Protein AF-A0A3R7A561-F1 (afdb_monomer_lite)

pLDDT: mean 72.87, std 15.2, range [30.97, 90.75]

Structure (mmCIF, N/CA/C/O backbone):
data_AF-A0A3R7A561-F1
#
_entry.id   AF-A0A3R7A561-F1
#
loop_
_atom_site.group_PDB
_atom_site.id
_atom_site.type_symbol
_atom_site.label_atom_id
_atom_site.label_alt_id
_atom_site.label_comp_id
_atom_site.label_asym_id
_atom_site.label_entity_id
_atom_site.label_seq_id
_atom_site.pdbx_PDB_ins_code
_atom_site.Cartn_x
_atom_site.Cartn_y
_atom_site.Cartn_z
_atom_site.occupancy
_atom_site.B_iso_or_equiv
_atom_site.auth_seq_id
_atom_site.auth_comp_id
_atom_site.auth_asym_id
_atom_site.auth_atom_id
_atom_site.pdbx_PDB_model_num
ATOM 1 N N . MET A 1 1 ? 3.488 -6.288 -30.605 1.00 30.97 1 MET A N 1
ATOM 2 C CA . MET A 1 1 ? 4.942 -6.077 -30.771 1.00 30.97 1 MET A CA 1
ATOM 3 C C . MET A 1 1 ? 5.416 -5.219 -29.603 1.00 30.97 1 MET A C 1
ATOM 5 O O . MET A 1 1 ? 5.429 -4.002 -29.708 1.00 30.97 1 MET A O 1
ATOM 9 N N . GLN A 1 2 ? 5.666 -5.835 -28.443 1.00 31.70 2 GLN A N 1
ATOM 10 C CA . GLN A 1 2 ? 6.214 -5.121 -27.287 1.00 31.70 2 GLN A CA 1
ATOM 11 C C . GLN A 1 2 ? 7.720 -4.986 -27.497 1.00 31.70 2 GLN A C 1
ATOM 13 O O . GLN A 1 2 ? 8.437 -5.981 -27.578 1.00 31.70 2 GLN A O 1
ATOM 18 N N . VAL A 1 3 ? 8.182 -3.747 -27.650 1.00 36.03 3 VAL A N 1
ATOM 19 C CA . VAL A 1 3 ? 9.604 -3.413 -27.688 1.00 36.03 3 VAL A CA 1
ATOM 20 C C . VAL A 1 3 ? 10.140 -3.641 -26.280 1.00 36.03 3 VAL A C 1
ATOM 22 O O . VAL A 1 3 ? 9.990 -2.796 -25.401 1.00 36.03 3 VAL A O 1
ATOM 25 N N . GLY A 1 4 ? 10.714 -4.822 -26.053 1.00 39.12 4 GLY A N 1
ATOM 26 C CA . GLY A 1 4 ? 11.523 -5.100 -24.878 1.00 39.12 4 GLY A CA 1
ATOM 27 C C . GLY A 1 4 ? 12.720 -4.163 -24.900 1.00 39.12 4 GLY A C 1
ATOM 28 O O . GLY A 1 4 ? 13.709 -4.424 -25.581 1.00 39.12 4 GLY A O 1
ATOM 29 N N . VAL A 1 5 ? 12.605 -3.037 -24.197 1.00 46.12 5 VAL A N 1
ATOM 30 C CA . VAL A 1 5 ? 13.733 -2.156 -23.913 1.00 46.12 5 VAL A CA 1
ATOM 31 C C . VAL A 1 5 ? 14.696 -2.977 -23.066 1.00 46.12 5 VAL A C 1
ATOM 33 O O . VAL A 1 5 ? 14.513 -3.112 -21.856 1.00 46.12 5 VAL A O 1
ATOM 36 N N . VAL A 1 6 ? 15.699 -3.569 -23.716 1.00 44.78 6 VAL A N 1
ATOM 37 C CA . VAL A 1 6 ? 16.870 -4.132 -23.048 1.00 44.78 6 VAL A CA 1
ATOM 38 C C . VAL A 1 6 ? 17.525 -2.958 -22.339 1.00 44.78 6 VAL A C 1
ATOM 40 O O . VAL A 1 6 ? 18.248 -2.168 -22.947 1.00 44.78 6 VAL A O 1
ATOM 43 N N . ARG A 1 7 ? 17.192 -2.775 -21.057 1.00 53.56 7 ARG A N 1
ATOM 44 C CA . ARG A 1 7 ? 17.894 -1.800 -20.233 1.00 53.56 7 ARG A CA 1
ATOM 45 C C . ARG A 1 7 ? 19.361 -2.245 -20.221 1.00 53.56 7 ARG A C 1
ATOM 47 O O . ARG A 1 7 ? 19.610 -3.440 -20.034 1.00 53.56 7 ARG A O 1
ATOM 54 N N . PRO A 1 8 ? 20.325 -1.336 -20.466 1.00 55.19 8 PRO A N 1
ATOM 55 C CA . PRO A 1 8 ? 21.742 -1.661 -20.326 1.00 55.19 8 PRO A CA 1
ATOM 56 C C . PRO A 1 8 ? 21.974 -2.301 -18.953 1.00 55.19 8 PRO A C 1
ATOM 58 O O . PRO A 1 8 ? 21.159 -2.105 -18.055 1.00 55.19 8 PRO A O 1
ATOM 61 N N . ASN A 1 9 ? 23.042 -3.088 -18.796 1.00 57.56 9 ASN A N 1
ATOM 62 C CA . ASN A 1 9 ? 23.362 -3.815 -17.563 1.00 57.56 9 ASN A CA 1
ATOM 63 C C . ASN A 1 9 ? 23.633 -2.829 -16.405 1.00 57.56 9 ASN A C 1
ATOM 65 O O . ASN A 1 9 ? 24.774 -2.509 -16.078 1.00 57.56 9 ASN A O 1
ATOM 69 N N . VAL A 1 10 ? 22.559 -2.257 -15.863 1.00 67.44 10 VAL A N 1
ATOM 70 C CA . VAL A 1 10 ? 22.558 -1.292 -14.778 1.00 67.44 10 VAL A CA 1
ATOM 71 C C . VAL A 1 10 ? 22.772 -2.104 -13.506 1.00 67.44 10 VAL A C 1
ATOM 73 O O . VAL A 1 10 ? 22.000 -3.031 -13.246 1.00 67.44 10 VAL A O 1
ATOM 76 N N . PRO A 1 11 ? 23.806 -1.789 -12.707 1.00 73.12 11 PRO A N 1
ATOM 77 C CA . PRO A 1 11 ? 24.033 -2.485 -11.449 1.00 73.12 11 PRO A CA 1
ATOM 78 C C . PRO A 1 11 ? 22.763 -2.467 -10.593 1.00 73.12 11 PRO A C 1
ATOM 80 O O . PRO A 1 11 ? 22.135 -1.415 -10.474 1.00 73.12 11 PRO A O 1
ATOM 83 N N . ALA A 1 12 ? 22.411 -3.601 -9.977 1.00 70.25 12 ALA A N 1
ATOM 84 C CA . ALA A 1 12 ? 21.146 -3.785 -9.253 1.00 70.25 12 ALA A CA 1
ATOM 85 C C . ALA A 1 12 ? 20.820 -2.629 -8.285 1.00 70.25 12 ALA A C 1
ATOM 87 O O . ALA A 1 12 ? 19.694 -2.140 -8.275 1.00 70.25 12 ALA A O 1
ATOM 88 N N . LYS A 1 13 ? 21.834 -2.104 -7.581 1.00 74.31 13 LYS A N 1
ATOM 89 C CA . LYS A 1 13 ? 21.721 -0.932 -6.693 1.00 74.31 13 LYS A CA 1
ATOM 90 C C . LYS A 1 13 ? 21.086 0.303 -7.346 1.00 74.31 13 LYS A C 1
ATOM 92 O O . LYS A 1 13 ? 20.278 0.994 -6.734 1.00 74.31 13 LYS A O 1
ATOM 97 N N . TRP A 1 14 ? 21.422 0.586 -8.604 1.00 77.06 14 TRP A N 1
ATOM 98 C CA . TRP A 1 14 ? 20.897 1.742 -9.333 1.00 77.06 14 TRP A CA 1
ATOM 99 C C . TRP A 1 14 ? 19.487 1.483 -9.854 1.00 77.06 14 TRP A C 1
ATOM 101 O O . TRP A 1 14 ? 18.689 2.412 -9.933 1.00 77.06 14 TRP A O 1
ATOM 111 N N . THR A 1 15 ? 19.165 0.227 -10.164 1.00 80.38 15 THR A N 1
ATOM 112 C CA . THR A 1 15 ? 17.804 -0.184 -10.514 1.00 80.38 15 THR A CA 1
ATOM 113 C C . THR A 1 15 ? 16.867 0.014 -9.326 1.00 80.38 15 THR A C 1
ATOM 115 O O . THR A 1 15 ? 15.819 0.634 -9.489 1.00 80.38 15 THR A O 1
ATOM 118 N N . TRP A 1 16 ? 17.265 -0.417 -8.124 1.00 80.44 16 TRP A N 1
ATOM 119 C CA . TRP A 1 16 ? 16.483 -0.201 -6.903 1.00 80.44 16 TRP A CA 1
ATOM 120 C C . TRP A 1 16 ? 16.323 1.278 -6.568 1.00 80.44 16 TRP A C 1
ATOM 122 O O . TRP A 1 16 ? 15.214 1.737 -6.308 1.00 80.44 16 TRP A O 1
ATOM 132 N N . HIS A 1 17 ? 17.408 2.047 -6.660 1.00 81.56 17 HIS A N 1
ATOM 133 C CA . HIS A 1 17 ? 17.365 3.488 -6.440 1.00 81.56 17 HIS A CA 1
ATOM 134 C C . HIS A 1 17 ? 16.414 4.194 -7.421 1.00 81.56 17 HIS A C 1
ATOM 136 O O . HIS A 1 17 ? 15.569 4.989 -7.012 1.00 81.56 17 HIS A O 1
ATOM 142 N N . PHE A 1 18 ? 16.495 3.857 -8.711 1.00 85.81 18 PHE A N 1
ATOM 143 C CA . PHE A 1 18 ? 15.580 4.378 -9.724 1.00 85.81 18 PHE A CA 1
ATOM 144 C C . PHE A 1 18 ? 14.120 4.010 -9.426 1.00 85.81 18 PHE A C 1
ATOM 146 O O . PHE A 1 18 ? 13.251 4.873 -9.526 1.00 85.81 18 PHE A O 1
ATOM 153 N N . LEU A 1 19 ? 13.846 2.757 -9.042 1.00 83.81 19 LEU A N 1
ATOM 154 C CA . LEU A 1 19 ? 12.496 2.295 -8.706 1.00 83.81 19 LEU A CA 1
ATOM 155 C C . LEU A 1 19 ? 11.915 3.072 -7.522 1.00 83.81 19 LEU A C 1
ATOM 157 O O . LEU A 1 19 ? 10.799 3.570 -7.624 1.00 83.81 19 LEU A O 1
ATOM 161 N N . THR A 1 20 ? 12.682 3.260 -6.449 1.00 84.56 20 THR A N 1
ATOM 162 C CA . THR A 1 20 ? 12.275 4.079 -5.297 1.00 84.56 20 THR A CA 1
ATOM 163 C C . THR A 1 20 ? 11.899 5.508 -5.703 1.00 84.56 20 THR A C 1
ATOM 165 O O . THR A 1 20 ? 10.848 6.020 -5.303 1.00 84.56 20 THR A O 1
ATOM 168 N N . HIS A 1 21 ? 12.719 6.155 -6.537 1.00 85.69 21 HIS A N 1
ATOM 169 C CA . HIS A 1 21 ? 12.423 7.501 -7.031 1.00 85.69 21 HIS A CA 1
ATOM 170 C C . HIS A 1 21 ? 11.183 7.528 -7.933 1.00 85.69 21 HIS A C 1
ATOM 172 O O . HIS A 1 21 ? 10.331 8.398 -7.765 1.00 85.69 21 HIS A O 1
ATOM 178 N N . ALA A 1 22 ? 11.036 6.555 -8.834 1.00 89.06 22 ALA A N 1
ATOM 179 C CA . ALA A 1 22 ? 9.870 6.442 -9.704 1.00 89.06 22 ALA A CA 1
ATOM 180 C C . ALA A 1 22 ? 8.573 6.232 -8.903 1.00 89.06 22 ALA A C 1
ATOM 182 O O . ALA A 1 22 ? 7.575 6.893 -9.183 1.00 89.06 22 ALA A O 1
ATOM 183 N N . LEU A 1 23 ? 8.595 5.377 -7.875 1.00 87.38 23 LEU A N 1
ATOM 184 C CA . LEU A 1 23 ? 7.463 5.148 -6.970 1.00 87.38 23 LEU A CA 1
ATOM 185 C C . LEU A 1 23 ? 7.094 6.407 -6.184 1.00 87.38 23 LEU A C 1
ATOM 187 O O . LEU A 1 23 ? 5.916 6.720 -6.031 1.00 87.38 23 LEU A O 1
ATOM 191 N N . THR A 1 24 ? 8.092 7.166 -5.732 1.00 87.38 24 THR A N 1
ATOM 192 C CA . THR A 1 24 ? 7.867 8.443 -5.043 1.00 87.38 24 THR A CA 1
ATOM 193 C C . THR A 1 24 ? 7.227 9.475 -5.973 1.00 87.38 24 THR A C 1
ATOM 195 O O . THR A 1 24 ? 6.268 10.143 -5.588 1.00 87.38 24 THR A O 1
ATOM 198 N N . SER A 1 25 ? 7.707 9.589 -7.214 1.00 90.75 25 SER A N 1
ATOM 199 C CA . SER A 1 25 ? 7.104 10.472 -8.218 1.00 90.75 25 SER A CA 1
ATOM 200 C C . SER A 1 25 ? 5.684 10.042 -8.584 1.00 90.75 25 SER A C 1
ATOM 202 O O . SER A 1 25 ? 4.803 10.893 -8.679 1.00 90.75 25 SER A O 1
ATOM 204 N N . LEU A 1 26 ? 5.444 8.735 -8.736 1.00 89.94 26 LEU A N 1
ATOM 205 C CA . LEU A 1 26 ? 4.114 8.174 -8.972 1.00 89.94 26 LEU A CA 1
ATOM 206 C C . LEU A 1 26 ? 3.162 8.540 -7.830 1.00 89.94 26 LEU A C 1
ATOM 208 O O . LEU A 1 26 ? 2.078 9.057 -8.075 1.00 89.94 26 LEU A O 1
ATOM 212 N N . ARG A 1 27 ? 3.595 8.332 -6.583 1.00 88.25 27 ARG A N 1
ATOM 213 C CA . ARG A 1 27 ? 2.839 8.694 -5.384 1.00 88.25 27 ARG A CA 1
ATOM 214 C C . ARG A 1 27 ? 2.446 10.172 -5.396 1.00 88.25 27 ARG A C 1
ATOM 216 O O . ARG A 1 27 ? 1.274 10.489 -5.227 1.00 88.25 27 ARG A O 1
ATOM 223 N N . GLN A 1 28 ? 3.412 11.061 -5.636 1.00 89.94 28 GLN A N 1
ATOM 224 C CA . GLN A 1 28 ? 3.174 12.505 -5.671 1.00 89.94 28 GLN A CA 1
ATOM 225 C C . GLN A 1 28 ? 2.206 12.902 -6.788 1.00 89.94 28 GLN A C 1
ATOM 227 O O . GLN A 1 28 ? 1.342 13.750 -6.576 1.00 89.94 28 GLN A O 1
ATOM 232 N N . PHE A 1 29 ? 2.341 12.292 -7.967 1.00 90.62 29 PHE A N 1
ATOM 233 C CA . PHE A 1 29 ? 1.432 12.524 -9.082 1.00 90.62 29 PHE A CA 1
ATOM 234 C C . PHE A 1 29 ? 0.002 12.137 -8.696 1.00 90.62 29 PHE A C 1
ATOM 236 O O . PHE A 1 29 ? -0.903 12.960 -8.807 1.00 90.62 29 PHE A O 1
ATOM 243 N N . ILE A 1 30 ? -0.180 10.928 -8.160 1.00 89.62 30 ILE A N 1
ATOM 244 C CA . ILE A 1 30 ? -1.484 10.383 -7.768 1.00 89.62 30 ILE A CA 1
ATOM 245 C C . ILE A 1 30 ? -2.130 11.203 -6.649 1.00 89.62 30 ILE A C 1
ATOM 247 O O . ILE A 1 30 ? -3.313 11.511 -6.745 1.00 89.62 30 ILE A O 1
ATOM 251 N N . ASP A 1 31 ? -1.361 11.639 -5.647 1.00 85.06 31 ASP A N 1
ATOM 252 C CA . ASP A 1 31 ? -1.864 12.492 -4.557 1.00 85.06 31 ASP A CA 1
ATOM 253 C C . ASP A 1 31 ? -2.413 13.846 -5.063 1.00 85.06 31 ASP A C 1
ATOM 255 O O . ASP A 1 31 ? -3.208 14.484 -4.374 1.00 85.06 31 ASP A O 1
ATOM 259 N N . THR A 1 32 ? -2.016 14.287 -6.263 1.00 86.25 32 THR A N 1
ATOM 260 C CA . THR A 1 32 ? -2.474 15.544 -6.891 1.00 86.25 32 THR A CA 1
ATOM 261 C C . THR A 1 32 ? -3.436 15.345 -8.064 1.00 86.25 32 THR A C 1
ATOM 263 O O . THR A 1 32 ? -3.917 16.320 -8.641 1.00 86.25 32 THR A O 1
ATOM 266 N N . CYS A 1 33 ? -3.704 14.097 -8.443 1.00 85.38 33 CYS A N 1
ATOM 267 C CA . CYS A 1 33 ? -4.464 13.758 -9.637 1.00 85.38 33 CYS A CA 1
ATOM 268 C C . CYS A 1 33 ? -5.967 13.674 -9.336 1.00 85.38 33 CYS A C 1
ATOM 270 O O . CYS A 1 33 ? -6.367 13.260 -8.247 1.00 85.38 33 CYS A O 1
ATOM 272 N N . HIS A 1 34 ? -6.811 14.023 -10.311 1.00 84.62 34 HIS A N 1
ATOM 273 C CA . HIS A 1 34 ? -8.244 13.749 -10.207 1.00 84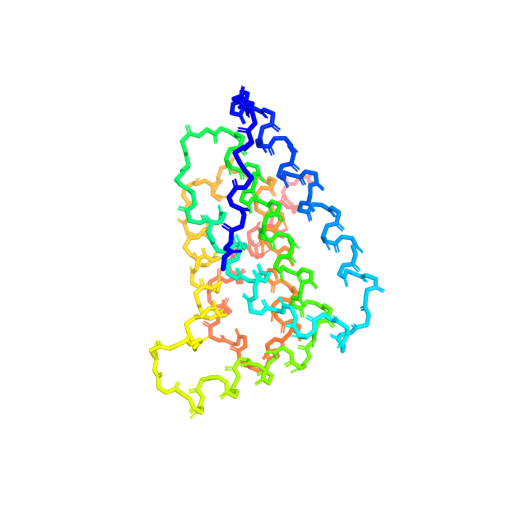.62 34 HIS A CA 1
ATOM 274 C C . HIS A 1 34 ? -8.496 12.244 -10.435 1.00 84.62 34 HIS A C 1
ATOM 276 O O . HIS A 1 34 ? -7.914 11.692 -11.375 1.00 84.62 34 HIS A O 1
ATOM 282 N N . PRO A 1 35 ? -9.364 11.583 -9.640 1.00 80.25 35 PRO A N 1
ATOM 283 C CA . PRO A 1 35 ? -9.595 10.136 -9.709 1.00 80.25 35 PRO A CA 1
ATOM 284 C C . PRO A 1 35 ? -9.846 9.618 -11.130 1.00 80.25 35 PRO A C 1
ATOM 286 O O . PRO A 1 35 ? -9.224 8.649 -11.559 1.00 80.25 35 PRO A O 1
ATOM 289 N N . GLU A 1 36 ? -10.681 10.331 -11.890 1.00 82.00 36 GLU A N 1
ATOM 290 C CA . GLU A 1 36 ? -11.078 9.998 -13.267 1.00 82.00 36 GLU A CA 1
ATOM 291 C C . GLU A 1 36 ? -9.894 9.884 -14.241 1.00 82.00 36 GLU A C 1
ATOM 293 O O . GLU A 1 36 ? -9.973 9.176 -15.241 1.00 82.00 36 GLU A O 1
ATOM 298 N N . MET A 1 37 ? -8.779 10.568 -13.961 1.00 83.81 37 MET A N 1
ATOM 299 C CA . MET A 1 37 ? -7.578 10.486 -14.796 1.00 83.81 37 MET A CA 1
ATOM 300 C C . MET A 1 37 ? -6.708 9.270 -14.459 1.00 83.81 37 MET A C 1
ATOM 302 O O . MET A 1 37 ? -5.924 8.832 -15.299 1.00 83.81 37 MET A O 1
ATOM 306 N N . VAL A 1 38 ? -6.819 8.738 -13.237 1.00 82.69 38 VAL A N 1
ATOM 307 C CA . VAL A 1 38 ? -6.053 7.572 -12.767 1.00 82.69 38 VAL A CA 1
ATOM 308 C C . VAL A 1 38 ? -6.799 6.273 -13.065 1.00 82.69 38 VAL A C 1
ATOM 310 O O . VAL A 1 38 ? -6.153 5.279 -13.391 1.00 82.69 38 VAL A O 1
ATOM 313 N N . GLU A 1 39 ? -8.136 6.289 -13.016 1.00 80.06 39 GLU A N 1
ATOM 314 C CA . GLU A 1 39 ? -9.006 5.119 -13.218 1.00 80.06 39 GLU A CA 1
ATOM 315 C C . GLU A 1 39 ? -8.623 4.227 -14.418 1.00 80.06 39 GLU A C 1
ATOM 317 O O . GLU A 1 39 ? -8.485 3.019 -14.216 1.00 80.06 39 GLU A O 1
ATOM 322 N N . PRO A 1 40 ? -8.342 4.760 -15.628 1.00 84.12 40 PRO A N 1
ATOM 323 C CA . PRO A 1 40 ? -7.979 3.937 -16.788 1.00 84.12 40 PRO A CA 1
ATOM 324 C C . PRO A 1 40 ? -6.650 3.180 -16.645 1.00 84.12 40 PRO A C 1
ATOM 326 O O . PRO A 1 40 ? -6.391 2.243 -17.395 1.00 84.12 40 PRO A O 1
ATOM 329 N N . TYR A 1 41 ? -5.787 3.602 -15.719 1.00 84.81 41 TYR A N 1
ATOM 330 C CA . TYR A 1 41 ? -4.448 3.047 -15.516 1.00 84.81 41 TYR A CA 1
ATOM 331 C C . TYR A 1 41 ? -4.346 2.177 -14.260 1.00 84.81 41 TYR A C 1
ATOM 333 O O . TYR A 1 41 ? -3.294 1.578 -14.033 1.00 84.81 41 TYR A O 1
ATOM 341 N N . LEU A 1 42 ? -5.407 2.095 -13.446 1.00 78.25 42 LEU A N 1
ATOM 342 C CA . LEU A 1 42 ? -5.384 1.415 -12.149 1.00 78.25 42 LEU A CA 1
ATOM 343 C C . LEU A 1 42 ? -4.923 -0.036 -12.255 1.00 78.25 42 LEU A C 1
ATOM 345 O O . LEU A 1 42 ? -4.017 -0.426 -11.530 1.00 78.25 42 LEU A O 1
ATOM 349 N N . GLU A 1 43 ? -5.475 -0.805 -13.191 1.00 72.38 43 GLU A N 1
ATOM 350 C CA . GLU A 1 43 ? -5.112 -2.212 -13.407 1.00 72.38 43 GLU A CA 1
ATOM 351 C C . GLU A 1 43 ? -3.603 -2.384 -13.650 1.00 72.38 43 GLU A C 1
ATOM 353 O O . GLU A 1 43 ? -2.933 -3.153 -12.961 1.00 72.38 43 GLU A O 1
ATOM 358 N N . SER A 1 44 ? -3.023 -1.591 -14.555 1.00 78.81 44 SER A N 1
ATOM 359 C CA . SER A 1 44 ? -1.589 -1.683 -14.852 1.00 78.81 44 SER A CA 1
ATOM 360 C C . SER A 1 44 ? -0.709 -1.186 -13.699 1.00 78.81 44 SER A C 1
ATOM 362 O O . SER A 1 44 ? 0.396 -1.706 -13.503 1.00 78.81 44 SER A O 1
ATOM 364 N N . LEU A 1 45 ? -1.155 -0.162 -12.965 1.00 83.75 45 LEU A N 1
ATOM 365 C CA . LEU A 1 45 ? -0.419 0.394 -11.829 1.00 83.75 45 LEU A CA 1
ATOM 366 C C . LEU A 1 45 ? -0.406 -0.578 -10.651 1.00 83.75 45 LEU A C 1
ATOM 368 O O . LEU A 1 45 ? 0.665 -0.853 -10.112 1.00 83.75 45 LEU A O 1
ATOM 372 N N . LEU A 1 46 ? -1.565 -1.130 -10.290 1.00 80.19 46 LEU A N 1
ATOM 373 C CA . LEU A 1 46 ? -1.698 -2.105 -9.213 1.00 80.19 46 LEU A CA 1
ATOM 374 C C . LEU A 1 46 ? -0.881 -3.363 -9.530 1.00 80.19 46 LEU A C 1
ATOM 376 O O . LEU A 1 46 ? -0.005 -3.708 -8.740 1.00 80.19 46 LEU A O 1
ATOM 380 N N . GLY A 1 47 ? -1.035 -3.944 -10.728 1.00 75.81 47 GLY A N 1
ATOM 381 C CA . GLY A 1 47 ? -0.246 -5.097 -11.187 1.00 75.81 47 GLY A CA 1
ATOM 382 C C . GLY A 1 47 ? 1.269 -4.900 -11.045 1.00 75.81 47 GLY A C 1
ATOM 383 O O . GLY A 1 47 ? 1.988 -5.774 -10.555 1.00 75.81 47 GLY A O 1
ATOM 384 N N . SER A 1 48 ? 1.765 -3.713 -11.409 1.00 81.56 48 SER A N 1
ATOM 385 C CA . SER A 1 48 ? 3.190 -3.379 -11.275 1.00 81.56 48 SER A CA 1
ATOM 386 C C . SER A 1 48 ? 3.625 -3.258 -9.812 1.00 81.56 48 SER A C 1
ATOM 388 O O . SER A 1 48 ? 4.717 -3.695 -9.453 1.00 81.56 48 SER A O 1
ATOM 390 N N . LEU A 1 49 ? 2.783 -2.670 -8.959 1.00 83.06 49 LEU A N 1
ATOM 391 C CA . LEU A 1 49 ? 3.061 -2.500 -7.534 1.00 83.06 49 LEU A CA 1
ATOM 392 C C . LEU A 1 49 ? 3.044 -3.844 -6.790 1.00 83.06 49 LEU A C 1
ATOM 394 O O . LEU A 1 49 ? 3.923 -4.064 -5.962 1.00 83.06 49 LEU A O 1
ATOM 398 N N . PHE A 1 50 ? 2.152 -4.778 -7.136 1.00 75.62 50 PHE A N 1
ATOM 399 C CA . PHE A 1 50 ? 2.179 -6.144 -6.592 1.00 75.62 50 PHE A CA 1
ATOM 400 C C . PHE A 1 50 ? 3.442 -6.894 -6.954 1.00 75.62 50 PHE A C 1
ATOM 402 O O . PHE A 1 50 ? 4.053 -7.518 -6.092 1.00 75.62 50 PHE A O 1
ATOM 409 N N . ALA A 1 51 ? 3.860 -6.811 -8.218 1.00 77.50 51 ALA A N 1
ATOM 410 C CA . ALA A 1 51 ? 5.092 -7.451 -8.649 1.00 77.50 51 ALA A CA 1
ATOM 411 C C . ALA A 1 51 ? 6.286 -6.957 -7.818 1.00 77.50 51 ALA A C 1
ATOM 413 O O . ALA A 1 51 ? 7.162 -7.753 -7.497 1.00 77.50 51 ALA A O 1
ATOM 414 N N . LEU A 1 52 ? 6.290 -5.674 -7.428 1.00 81.31 52 LEU A N 1
ATOM 415 C CA . LEU A 1 52 ? 7.305 -5.093 -6.548 1.00 81.31 52 LEU A CA 1
ATOM 416 C C . LEU A 1 52 ? 7.158 -5.534 -5.085 1.00 81.31 52 LEU A C 1
ATOM 418 O O . LEU A 1 52 ? 8.171 -5.782 -4.437 1.00 81.31 52 LEU A O 1
ATOM 422 N N . LEU A 1 53 ? 5.933 -5.669 -4.568 1.00 75.56 53 LEU A N 1
ATOM 423 C CA . LEU A 1 53 ? 5.687 -6.200 -3.222 1.00 75.56 53 LEU A CA 1
ATOM 424 C C . LEU A 1 53 ? 6.074 -7.676 -3.094 1.00 75.56 53 LEU A C 1
ATOM 426 O O . LEU A 1 53 ? 6.619 -8.068 -2.070 1.00 75.56 53 LEU A O 1
ATOM 430 N N . ASN A 1 54 ? 5.868 -8.468 -4.143 1.00 73.94 54 ASN A N 1
ATOM 431 C CA . ASN A 1 54 ? 6.208 -9.890 -4.179 1.00 73.94 54 ASN A CA 1
ATOM 432 C C . ASN A 1 54 ? 7.695 -10.155 -4.477 1.00 73.94 54 ASN A C 1
ATOM 434 O O . ASN A 1 54 ? 8.119 -11.313 -4.536 1.00 73.94 54 ASN A O 1
ATOM 438 N N . LEU A 1 55 ? 8.517 -9.112 -4.646 1.00 71.88 55 LEU A N 1
ATOM 439 C CA . LEU A 1 55 ? 9.967 -9.281 -4.701 1.00 71.88 55 LEU A CA 1
ATOM 440 C C . LEU A 1 55 ? 10.467 -9.837 -3.362 1.00 71.88 55 LEU A C 1
ATOM 442 O O . LEU A 1 55 ? 10.227 -9.263 -2.307 1.00 71.88 55 LEU A O 1
ATOM 446 N N . GLY A 1 56 ? 11.198 -10.952 -3.394 1.00 60.69 56 GLY A N 1
ATOM 447 C CA . GLY A 1 56 ? 11.790 -11.529 -2.185 1.00 60.69 56 GLY A CA 1
ATOM 448 C C . GLY A 1 56 ? 12.710 -10.542 -1.449 1.00 60.69 56 GLY A C 1
ATOM 449 O O . GLY A 1 56 ? 13.366 -9.697 -2.060 1.00 60.69 56 GLY A O 1
ATOM 450 N N . HIS A 1 57 ? 12.799 -10.670 -0.122 1.00 65.19 57 HIS A N 1
ATOM 451 C CA . HIS A 1 57 ? 13.509 -9.728 0.758 1.00 65.19 57 HIS A CA 1
ATOM 452 C C . HIS A 1 57 ? 15.020 -10.013 0.796 1.00 65.19 57 HIS A C 1
ATOM 454 O O . HIS A 1 57 ? 15.613 -10.197 1.859 1.00 65.19 57 HIS A O 1
ATOM 460 N N . ALA A 1 58 ? 15.646 -10.113 -0.376 1.00 64.06 58 ALA A N 1
ATOM 461 C CA . ALA A 1 58 ? 17.042 -10.517 -0.487 1.00 64.06 58 ALA A CA 1
ATOM 462 C C . ALA A 1 58 ? 18.017 -9.403 -0.069 1.00 64.06 58 ALA A C 1
ATOM 464 O O . ALA A 1 58 ? 19.118 -9.710 0.389 1.00 64.06 58 ALA A O 1
ATOM 465 N N . THR A 1 59 ? 17.641 -8.123 -0.215 1.00 73.06 59 THR A N 1
ATOM 466 C CA . THR A 1 59 ? 18.516 -6.983 0.105 1.00 73.06 59 THR A CA 1
ATOM 467 C C . THR A 1 59 ? 17.774 -5.849 0.821 1.00 73.06 59 THR A C 1
ATOM 469 O O . THR A 1 59 ? 16.548 -5.751 0.793 1.00 73.06 59 THR A O 1
ATOM 472 N N . ALA A 1 60 ? 18.522 -4.954 1.477 1.00 74.44 60 ALA A N 1
ATOM 473 C CA . ALA A 1 60 ? 17.957 -3.739 2.074 1.00 74.44 60 ALA A CA 1
ATOM 474 C C . ALA A 1 60 ? 17.303 -2.825 1.019 1.00 74.44 60 ALA A C 1
ATOM 476 O O . ALA A 1 60 ? 16.335 -2.131 1.302 1.00 74.44 60 ALA A O 1
ATOM 477 N N . GLU A 1 61 ? 17.802 -2.856 -0.216 1.00 75.00 61 GLU A N 1
ATOM 478 C CA . GLU A 1 61 ? 17.285 -2.034 -1.309 1.00 75.00 61 GLU A CA 1
ATOM 479 C C . GLU A 1 61 ? 15.940 -2.567 -1.820 1.00 75.00 61 GLU A C 1
ATOM 481 O O . GLU A 1 61 ? 15.031 -1.775 -2.062 1.00 75.00 61 GLU A O 1
ATOM 486 N N . SER A 1 62 ? 15.778 -3.897 -1.928 1.00 73.44 62 SER A N 1
ATOM 487 C CA . SER A 1 62 ? 14.490 -4.506 -2.288 1.00 73.44 62 SER A CA 1
ATOM 488 C C . SER A 1 62 ? 13.431 -4.228 -1.220 1.00 73.44 62 SER A C 1
ATOM 490 O O . SER A 1 62 ? 12.285 -3.947 -1.556 1.00 73.44 62 SER A O 1
ATOM 492 N N . ARG A 1 63 ? 13.838 -4.210 0.057 1.00 75.12 63 ARG A N 1
ATOM 493 C CA . ARG A 1 63 ? 12.985 -3.814 1.183 1.00 75.12 63 ARG A CA 1
ATOM 494 C C . ARG A 1 63 ? 12.496 -2.371 1.057 1.00 75.12 63 ARG A C 1
ATOM 496 O O . ARG A 1 63 ? 11.295 -2.133 1.132 1.00 75.12 63 ARG A O 1
ATOM 503 N N . SER A 1 64 ? 13.400 -1.425 0.797 1.00 81.19 64 SER A N 1
ATOM 504 C CA . SER A 1 64 ? 12.998 -0.032 0.584 1.00 81.19 64 SER A CA 1
ATOM 505 C C . SER A 1 64 ? 12.017 0.092 -0.583 1.00 81.19 64 SER A C 1
ATOM 507 O O . SER A 1 64 ? 11.007 0.774 -0.458 1.00 81.19 64 SER A O 1
ATOM 509 N N . VAL A 1 65 ? 12.237 -0.603 -1.705 1.00 84.38 65 VAL A N 1
ATOM 510 C CA . VAL A 1 65 ? 11.293 -0.558 -2.838 1.00 84.38 65 VAL A CA 1
ATOM 511 C C . VAL A 1 65 ? 9.888 -1.023 -2.444 1.00 84.38 65 VAL A C 1
ATOM 513 O O . VAL A 1 65 ? 8.915 -0.389 -2.853 1.00 84.38 65 VAL A O 1
ATOM 516 N N . GLN A 1 66 ? 9.761 -2.066 -1.619 1.00 82.19 66 GLN A N 1
ATOM 517 C CA . GLN A 1 66 ? 8.459 -2.519 -1.119 1.00 82.19 66 GLN A CA 1
ATOM 518 C C . GLN A 1 66 ? 7.776 -1.458 -0.248 1.00 82.19 66 GLN A C 1
ATOM 520 O O . GLN A 1 66 ? 6.589 -1.199 -0.427 1.00 82.19 66 GLN A O 1
ATOM 525 N N . GLU A 1 67 ? 8.512 -0.783 0.638 1.00 81.38 67 GLU A N 1
ATOM 526 C CA . GLU A 1 67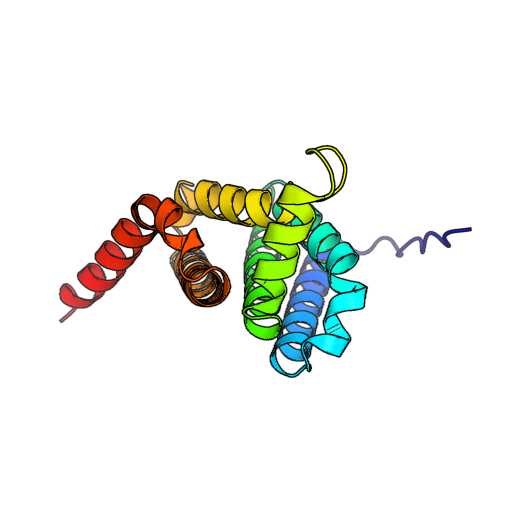 ? 7.978 0.304 1.477 1.00 81.38 67 GLU A CA 1
ATOM 527 C C . GLU A 1 67 ? 7.390 1.447 0.633 1.00 81.38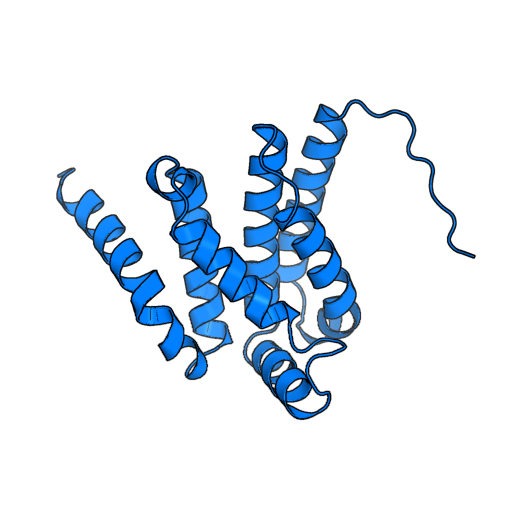 67 GLU A C 1
ATOM 529 O O . GLU A 1 67 ? 6.277 1.933 0.882 1.00 81.38 67 GLU A O 1
ATOM 534 N N . TYR A 1 68 ? 8.108 1.851 -0.419 1.00 84.50 68 TYR A N 1
ATOM 535 C CA . TYR A 1 68 ? 7.625 2.870 -1.352 1.00 84.50 68 TYR A CA 1
ATOM 536 C C . TYR A 1 68 ? 6.458 2.366 -2.209 1.00 84.50 68 TYR A C 1
ATOM 538 O O . TYR A 1 68 ? 5.564 3.151 -2.530 1.00 84.50 68 TYR A O 1
ATOM 546 N N . ALA A 1 69 ? 6.417 1.072 -2.539 1.00 85.38 69 ALA A N 1
ATOM 547 C CA . ALA A 1 69 ? 5.299 0.472 -3.260 1.00 85.38 69 ALA A CA 1
ATOM 548 C C . ALA A 1 69 ? 4.018 0.471 -2.408 1.00 85.38 69 ALA A C 1
ATOM 550 O O . ALA A 1 69 ? 2.974 0.911 -2.891 1.00 85.38 69 ALA A O 1
ATOM 551 N N . VAL A 1 70 ? 4.101 0.100 -1.121 1.00 81.75 70 VAL A N 1
ATOM 552 C CA . VAL A 1 70 ? 2.980 0.209 -0.162 1.00 81.75 70 VAL A CA 1
ATOM 553 C C . VAL A 1 70 ? 2.488 1.656 -0.069 1.00 81.75 70 VAL A C 1
ATOM 555 O O . VAL A 1 70 ? 1.284 1.922 -0.098 1.00 81.75 70 VAL A O 1
ATOM 558 N N . SER A 1 71 ? 3.413 2.615 -0.016 1.00 85.31 71 SER A N 1
ATOM 559 C CA . SER A 1 71 ? 3.075 4.041 0.039 1.00 85.31 71 SER A CA 1
ATOM 560 C C . SER A 1 71 ? 2.379 4.540 -1.234 1.00 85.31 71 SER A C 1
ATOM 562 O O . SER A 1 71 ? 1.449 5.344 -1.151 1.00 85.31 71 SER A O 1
ATOM 564 N N . ALA A 1 72 ? 2.787 4.060 -2.412 1.00 86.31 72 ALA A N 1
ATOM 565 C CA . ALA A 1 72 ? 2.144 4.391 -3.683 1.00 86.31 72 ALA A CA 1
ATOM 566 C C . ALA A 1 72 ? 0.738 3.773 -3.800 1.00 86.31 72 ALA A C 1
ATOM 568 O O . ALA A 1 72 ? -0.196 4.470 -4.197 1.00 86.31 72 ALA A O 1
ATOM 569 N N . LEU A 1 73 ? 0.554 2.514 -3.376 1.00 83.00 73 LEU A N 1
ATOM 570 C CA . LEU A 1 73 ? -0.764 1.864 -3.292 1.00 83.00 73 LEU A CA 1
ATOM 571 C C . LEU A 1 73 ? -1.716 2.630 -2.373 1.00 83.00 73 LEU A C 1
ATOM 573 O O . LEU A 1 73 ? -2.870 2.876 -2.713 1.00 83.00 73 LEU A O 1
ATOM 577 N N . SER A 1 74 ? -1.204 3.064 -1.225 1.00 83.44 74 SER A N 1
ATOM 578 C CA . SER A 1 74 ? -1.929 3.905 -0.277 1.00 83.44 74 SER A CA 1
ATOM 579 C C . SER A 1 74 ? -2.387 5.227 -0.912 1.00 83.44 74 SER A C 1
ATOM 581 O O . SER A 1 74 ? -3.510 5.678 -0.683 1.00 83.44 74 SER A O 1
ATOM 583 N N . SER A 1 75 ? -1.553 5.860 -1.742 1.00 86.31 75 SER A N 1
ATOM 584 C CA . SER A 1 75 ? -1.937 7.057 -2.507 1.00 86.31 75 SER A CA 1
ATOM 585 C C . SER A 1 75 ? -3.002 6.781 -3.563 1.00 86.31 75 SER A C 1
ATOM 587 O O . SER A 1 75 ? -3.935 7.570 -3.678 1.00 86.31 75 SER A O 1
ATOM 589 N N . ILE A 1 76 ? -2.936 5.647 -4.266 1.00 85.00 76 ILE A N 1
ATOM 590 C CA . ILE A 1 76 ? -3.991 5.218 -5.201 1.00 85.00 76 ILE A CA 1
ATOM 591 C C . ILE A 1 76 ? -5.328 5.075 -4.475 1.00 85.00 76 ILE A C 1
ATOM 593 O O . ILE A 1 76 ? -6.319 5.681 -4.880 1.00 85.00 76 ILE A O 1
ATOM 597 N N . ALA A 1 77 ? -5.342 4.333 -3.367 1.00 80.44 77 ALA A N 1
ATOM 598 C CA . ALA A 1 77 ? -6.543 4.128 -2.566 1.00 80.44 77 ALA A CA 1
ATOM 599 C C . ALA A 1 77 ? -7.119 5.459 -2.047 1.00 80.44 77 ALA A C 1
ATOM 601 O O . ALA A 1 77 ? -8.336 5.654 -2.044 1.00 80.44 77 ALA A O 1
ATOM 602 N N . GLY A 1 78 ? -6.250 6.393 -1.642 1.00 80.12 78 GLY A N 1
ATOM 603 C CA . GLY A 1 78 ? -6.643 7.723 -1.176 1.00 80.12 78 GLY A CA 1
ATOM 604 C C . GLY A 1 78 ? -7.185 8.637 -2.279 1.00 80.12 78 GLY A C 1
ATOM 605 O O . GLY A 1 78 ? -8.177 9.325 -2.047 1.00 80.12 78 GLY A O 1
ATOM 606 N N . CYS A 1 79 ? -6.560 8.633 -3.460 1.00 83.69 79 CYS A N 1
ATOM 607 C CA . CYS A 1 79 ? -6.984 9.408 -4.626 1.00 83.69 79 CYS A CA 1
ATOM 608 C C . CYS A 1 79 ? -8.338 8.914 -5.142 1.00 83.69 79 CYS A C 1
ATOM 610 O O . CYS A 1 79 ? -9.253 9.708 -5.321 1.00 83.69 79 CYS A O 1
ATOM 612 N N . CYS A 1 80 ? -8.502 7.602 -5.313 1.00 77.88 80 CYS A N 1
ATOM 613 C CA . CYS A 1 80 ? -9.714 7.029 -5.893 1.00 77.88 80 CYS A CA 1
ATOM 614 C C . CYS A 1 80 ? -10.890 6.923 -4.905 1.00 77.88 80 CYS A C 1
ATOM 616 O O . CYS A 1 80 ? -12.026 6.741 -5.338 1.00 77.88 80 CYS A O 1
ATOM 618 N N . GLY A 1 81 ? -10.651 7.056 -3.595 1.00 74.75 81 GLY A N 1
ATOM 619 C CA . GLY A 1 81 ? -11.700 7.169 -2.575 1.00 74.75 81 GLY A CA 1
ATOM 620 C C . GLY A 1 81 ? -12.785 6.089 -2.680 1.00 74.75 81 GLY A C 1
ATOM 621 O O . GLY A 1 81 ? -12.494 4.912 -2.870 1.00 74.75 81 GLY A O 1
ATOM 622 N N . GLU A 1 82 ? -14.058 6.479 -2.590 1.00 64.69 82 GLU A N 1
ATOM 623 C CA . GLU A 1 82 ? -15.191 5.542 -2.681 1.00 64.69 82 GLU A CA 1
ATOM 624 C C . GLU A 1 82 ? -15.317 4.861 -4.059 1.00 64.69 82 GLU A C 1
ATOM 626 O O . GLU A 1 82 ? -15.818 3.736 -4.147 1.00 64.69 82 GLU A O 1
ATOM 631 N N . SER A 1 83 ? -14.818 5.489 -5.135 1.00 64.25 83 SER A N 1
ATOM 632 C CA . SER A 1 83 ? -14.761 4.872 -6.470 1.00 64.25 83 SER A CA 1
ATOM 633 C C . SER A 1 83 ? -13.824 3.664 -6.488 1.00 64.25 83 SER A C 1
ATOM 635 O O . SER A 1 83 ? -14.114 2.674 -7.160 1.00 64.25 83 SER A O 1
ATOM 637 N N . PHE A 1 84 ? -12.767 3.673 -5.669 1.00 66.00 84 PHE A N 1
ATOM 638 C CA . PHE A 1 84 ? -11.918 2.497 -5.468 1.00 66.00 84 PHE A CA 1
ATOM 639 C C . PHE A 1 84 ? -12.705 1.327 -4.856 1.00 66.00 84 PHE A C 1
ATOM 641 O O . PHE A 1 84 ? -12.541 0.180 -5.262 1.00 66.00 84 PHE A O 1
ATOM 648 N N . GLY A 1 85 ? -13.620 1.612 -3.923 1.00 58.16 85 GLY A N 1
ATOM 649 C CA . GLY A 1 85 ? -14.534 0.618 -3.353 1.00 58.16 85 GLY A CA 1
ATOM 650 C C . GLY A 1 85 ? -15.527 0.051 -4.377 1.00 58.16 85 GLY A C 1
ATOM 651 O O . GLY A 1 85 ? -15.912 -1.115 -4.289 1.00 58.16 85 GLY A O 1
ATOM 652 N N . ARG A 1 86 ? -15.918 0.829 -5.397 1.00 57.59 86 ARG A N 1
ATOM 653 C CA . ARG A 1 86 ? -16.700 0.316 -6.536 1.00 57.59 86 ARG A CA 1
ATOM 654 C C . ARG A 1 86 ? -15.868 -0.564 -7.457 1.00 57.59 86 ARG A C 1
ATOM 656 O O . ARG A 1 86 ? -16.393 -1.577 -7.897 1.00 57.59 86 ARG A O 1
ATOM 663 N N . PHE A 1 87 ? -14.597 -0.243 -7.692 1.00 55.72 87 PHE A N 1
ATOM 664 C CA . PHE A 1 87 ? -13.663 -1.166 -8.346 1.00 55.72 87 PHE A CA 1
ATOM 665 C C . PHE A 1 87 ? -13.529 -2.471 -7.545 1.00 55.72 87 PHE A C 1
ATOM 667 O O . PHE A 1 87 ? -13.670 -3.547 -8.113 1.00 55.72 87 PHE A O 1
ATOM 674 N N . PHE A 1 88 ? -13.395 -2.392 -6.218 1.00 51.31 88 PHE A N 1
ATOM 675 C CA . PHE A 1 88 ? -13.373 -3.552 -5.317 1.00 51.31 88 PHE A CA 1
ATOM 676 C C . PHE A 1 88 ? -14.645 -4.420 -5.430 1.00 51.31 88 PHE A C 1
ATOM 678 O O . PHE A 1 88 ? -14.568 -5.631 -5.629 1.00 51.31 88 PHE A O 1
ATOM 685 N N . ASN A 1 89 ? -15.830 -3.804 -5.354 1.00 48.06 89 ASN A N 1
ATOM 686 C CA . ASN A 1 89 ? -17.114 -4.516 -5.360 1.00 48.06 89 ASN A CA 1
ATOM 687 C C . ASN A 1 89 ? -17.565 -4.980 -6.758 1.00 48.06 89 ASN A C 1
ATOM 689 O O . ASN A 1 89 ? -18.096 -6.079 -6.890 1.00 48.06 89 ASN A O 1
ATOM 693 N N . MET A 1 90 ? -17.375 -4.172 -7.806 1.00 46.50 90 MET A N 1
ATOM 694 C CA . MET A 1 90 ? -17.788 -4.503 -9.179 1.00 46.50 90 MET A CA 1
ATOM 695 C C . MET A 1 90 ? -16.952 -5.652 -9.738 1.00 46.50 90 MET A C 1
ATOM 697 O O . MET A 1 90 ? -17.488 -6.548 -10.384 1.00 46.50 90 MET A O 1
ATOM 701 N N . VAL A 1 91 ? -15.661 -5.678 -9.422 1.00 44.25 91 VAL A N 1
ATOM 702 C CA . VAL A 1 91 ? -14.774 -6.770 -9.809 1.00 44.25 91 VAL A CA 1
ATOM 703 C C . VAL A 1 91 ? -15.018 -8.018 -8.944 1.00 44.25 91 VAL A C 1
ATOM 705 O O . VAL A 1 91 ? -14.984 -9.128 -9.464 1.00 44.25 91 VAL A O 1
ATOM 708 N N . GLY A 1 92 ? -15.375 -7.859 -7.663 1.00 40.00 92 GLY A N 1
ATOM 709 C CA . GLY A 1 92 ? -15.778 -8.972 -6.793 1.00 40.00 92 GLY A CA 1
ATOM 710 C C . GLY A 1 92 ? -17.111 -9.648 -7.163 1.00 40.00 92 GLY A C 1
ATOM 711 O O . GLY A 1 92 ? -17.314 -10.806 -6.801 1.00 40.00 92 GLY A O 1
ATOM 712 N N . LEU A 1 93 ? -18.014 -8.968 -7.887 1.00 37.47 93 LEU A N 1
ATOM 713 C CA . LEU A 1 93 ? -19.330 -9.508 -8.279 1.00 37.47 93 LEU A CA 1
ATOM 714 C C . LEU A 1 93 ? -19.480 -9.853 -9.773 1.00 37.47 93 LEU A C 1
ATOM 716 O O . LEU A 1 93 ? -20.279 -10.732 -10.093 1.00 37.47 93 LEU A O 1
ATOM 720 N N . ALA A 1 94 ? -18.778 -9.182 -10.694 1.00 40.06 94 ALA A N 1
ATOM 721 C CA . ALA A 1 94 ? -19.032 -9.315 -12.139 1.00 40.06 94 ALA A CA 1
ATOM 722 C C . ALA A 1 94 ? -18.156 -10.355 -12.858 1.00 40.06 94 ALA A C 1
ATOM 724 O O . ALA A 1 94 ? -18.483 -10.785 -13.962 1.00 40.06 94 ALA A O 1
ATOM 725 N N . VAL A 1 95 ? -17.061 -10.791 -12.245 1.00 36.03 95 VAL A N 1
ATOM 726 C CA . VAL A 1 95 ? -16.156 -11.795 -12.803 1.00 36.03 95 VAL A CA 1
ATOM 727 C C . VAL A 1 95 ? -15.750 -12.708 -11.663 1.00 36.03 95 VAL A C 1
ATOM 729 O O . VAL A 1 95 ? -15.062 -12.284 -10.742 1.00 36.03 95 VAL A O 1
ATOM 732 N N . GLY A 1 96 ? -16.186 -13.970 -11.693 1.00 36.09 96 GLY A N 1
ATOM 733 C CA . GLY A 1 96 ? -15.652 -14.980 -10.777 1.00 36.09 96 GLY A CA 1
ATOM 734 C C . GLY A 1 96 ? -14.110 -14.940 -10.754 1.00 36.09 96 GLY A C 1
ATOM 735 O O . GLY A 1 96 ? -13.520 -14.442 -11.713 1.00 36.09 96 GLY A O 1
ATOM 736 N N . PRO A 1 97 ? -13.465 -15.468 -9.697 1.00 39.41 97 PRO A N 1
ATOM 737 C CA . PRO A 1 97 ? -12.111 -15.157 -9.179 1.00 39.41 97 PRO A CA 1
ATOM 738 C C . PRO A 1 97 ? -10.898 -15.239 -10.137 1.00 39.41 97 PRO A C 1
ATOM 740 O O . PRO A 1 97 ? -9.760 -15.168 -9.694 1.00 39.41 97 PRO A O 1
ATOM 743 N N . ALA A 1 98 ? -11.099 -15.405 -11.438 1.00 40.94 98 ALA A N 1
ATOM 744 C CA . ALA A 1 98 ? -10.091 -15.737 -12.426 1.00 40.94 98 ALA A CA 1
ATOM 745 C C . ALA A 1 98 ? -9.423 -14.546 -13.136 1.00 40.94 98 ALA A C 1
ATOM 747 O O . ALA A 1 98 ? -8.505 -14.804 -13.909 1.00 40.94 98 ALA A O 1
ATOM 748 N N . VAL A 1 99 ? -9.850 -13.285 -12.949 1.00 45.72 99 VAL A N 1
ATOM 749 C CA . VAL A 1 99 ? -9.234 -12.171 -13.710 1.00 45.72 99 VAL A CA 1
ATOM 750 C C . VAL A 1 99 ? -8.824 -10.952 -12.880 1.00 45.72 99 VAL A C 1
ATOM 752 O O . VAL A 1 99 ? -7.728 -10.479 -13.124 1.00 45.72 99 VAL A O 1
ATOM 755 N N . PHE A 1 100 ? -9.603 -10.451 -11.910 1.00 44.31 100 PHE A N 1
ATOM 756 C CA . PHE A 1 100 ? -9.182 -9.223 -11.191 1.00 44.31 100 PHE A CA 1
ATOM 757 C C . PHE A 1 100 ? -9.735 -9.035 -9.763 1.00 44.31 100 PHE A C 1
ATOM 759 O O . PHE A 1 100 ? -9.366 -8.089 -9.071 1.00 44.31 100 PHE A O 1
ATOM 766 N N . GLY A 1 101 ? -10.614 -9.923 -9.276 1.00 42.12 101 GLY A N 1
ATOM 767 C CA . GLY A 1 101 ? -11.179 -9.822 -7.916 1.00 42.12 101 GLY A CA 1
ATOM 768 C C . GLY A 1 101 ? -10.171 -10.108 -6.798 1.00 42.12 101 GLY A C 1
ATOM 769 O O . GLY A 1 101 ? -10.483 -9.886 -5.630 1.00 42.12 101 GLY A O 1
ATOM 770 N N . GLY A 1 102 ? -8.981 -10.600 -7.158 1.00 49.84 102 GLY A N 1
ATOM 771 C CA . GLY A 1 102 ? -7.883 -10.894 -6.245 1.00 49.84 102 GLY A CA 1
ATOM 772 C C . GLY A 1 102 ? -7.160 -9.638 -5.777 1.00 49.84 102 GLY A C 1
ATOM 773 O O . GLY A 1 102 ? -6.995 -9.475 -4.581 1.00 49.84 102 GLY A O 1
ATOM 774 N N . ASP A 1 103 ? -6.826 -8.714 -6.674 1.00 54.19 103 ASP A N 1
ATOM 775 C CA . ASP A 1 103 ? -5.822 -7.672 -6.450 1.00 54.19 103 ASP A CA 1
ATOM 776 C C . ASP A 1 103 ? -6.024 -6.858 -5.171 1.00 54.19 103 ASP A C 1
ATOM 778 O O . ASP A 1 103 ? -5.164 -6.836 -4.302 1.00 54.19 103 ASP A O 1
ATOM 782 N N . ALA A 1 104 ? -7.165 -6.200 -4.974 1.00 58.84 104 ALA A N 1
ATOM 783 C CA . ALA A 1 104 ? -7.330 -5.372 -3.780 1.00 58.84 104 ALA A CA 1
ATOM 784 C C . ALA A 1 104 ? -7.433 -6.193 -2.477 1.00 58.84 104 ALA A C 1
ATOM 786 O O . ALA A 1 104 ? -6.987 -5.728 -1.428 1.00 58.84 104 ALA A O 1
ATOM 787 N N . ALA A 1 105 ? -7.977 -7.412 -2.535 1.00 64.44 105 ALA A N 1
ATOM 788 C CA . ALA A 1 105 ? -7.939 -8.345 -1.411 1.00 64.44 105 ALA A CA 1
ATOM 789 C C . ALA A 1 105 ? -6.513 -8.867 -1.168 1.00 64.44 105 ALA A C 1
ATOM 791 O O . ALA A 1 105 ? -6.109 -9.010 -0.022 1.00 64.44 105 ALA A O 1
ATOM 792 N N . GLU A 1 106 ? -5.731 -9.059 -2.227 1.00 69.25 106 GLU A N 1
ATOM 793 C CA . GLU A 1 106 ? -4.320 -9.422 -2.205 1.00 69.25 106 GLU A CA 1
ATOM 794 C C . GLU A 1 106 ? -3.473 -8.280 -1.630 1.00 69.25 106 GLU A C 1
ATOM 796 O O . GLU A 1 106 ? -2.578 -8.557 -0.844 1.00 69.25 106 GLU A O 1
ATOM 801 N N . ILE A 1 107 ? -3.791 -6.997 -1.881 1.00 70.38 107 ILE A N 1
ATOM 802 C CA . ILE A 1 107 ? -3.118 -5.865 -1.201 1.00 70.38 107 ILE A CA 1
ATOM 803 C C . ILE A 1 107 ? -3.339 -5.981 0.294 1.00 70.38 107 ILE A C 1
ATOM 805 O O . ILE A 1 107 ? -2.394 -5.871 1.068 1.00 70.38 107 ILE A O 1
ATOM 809 N N . LEU A 1 108 ? -4.592 -6.165 0.703 1.00 76.88 108 LEU A N 1
ATOM 810 C CA . LEU A 1 108 ? -4.954 -6.207 2.113 1.00 76.88 108 LEU A CA 1
ATOM 811 C C . LEU A 1 108 ? -4.395 -7.466 2.787 1.00 76.88 108 LEU A C 1
ATOM 813 O O . LEU A 1 108 ? -3.986 -7.393 3.946 1.00 76.88 108 LEU A O 1
ATOM 817 N N . ASP A 1 109 ? -4.305 -8.587 2.069 1.00 78.81 109 ASP A N 1
ATOM 818 C CA . ASP A 1 109 ? -3.677 -9.819 2.545 1.00 78.81 109 ASP A CA 1
ATOM 819 C C . ASP A 1 109 ? -2.159 -9.660 2.667 1.00 78.81 109 ASP A C 1
ATOM 821 O O . ASP A 1 109 ? -1.603 -9.909 3.731 1.00 78.81 109 ASP A O 1
ATOM 825 N N . VAL A 1 110 ? -1.484 -9.117 1.650 1.00 77.19 110 VAL A N 1
ATOM 826 C CA . VAL A 1 110 ? -0.049 -8.800 1.699 1.00 77.19 110 VAL A CA 1
ATOM 827 C C . VAL A 1 110 ? 0.244 -7.802 2.817 1.00 77.19 110 VAL A C 1
ATOM 829 O O . VAL A 1 110 ? 1.174 -8.011 3.591 1.00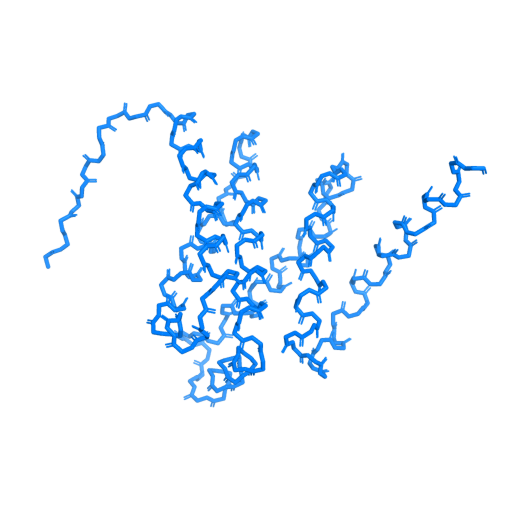 77.19 110 VAL A O 1
ATOM 832 N N . MET A 1 111 ? -0.565 -6.753 2.980 1.00 80.50 111 MET A N 1
ATOM 833 C CA . MET A 1 111 ? -0.431 -5.807 4.093 1.00 80.50 111 MET A CA 1
ATOM 834 C C . MET A 1 111 ? -0.637 -6.487 5.453 1.00 80.50 111 MET A C 1
ATOM 836 O O . MET A 1 111 ? 0.081 -6.178 6.404 1.00 80.50 111 MET A O 1
ATOM 840 N N . THR A 1 112 ? -1.568 -7.437 5.554 1.00 84.25 112 THR A N 1
ATOM 841 C CA . THR A 1 112 ? -1.801 -8.236 6.769 1.00 84.25 112 THR A CA 1
ATOM 842 C C . THR A 1 112 ? -0.615 -9.155 7.069 1.00 84.25 112 THR A C 1
ATOM 844 O O . THR A 1 112 ? -0.127 -9.193 8.199 1.00 84.25 112 THR A O 1
ATOM 847 N N . GLN A 1 113 ? -0.083 -9.845 6.060 1.00 83.38 113 GLN A N 1
ATOM 848 C CA . GLN A 1 113 ? 1.111 -10.681 6.178 1.00 83.38 113 GLN A CA 1
ATOM 849 C C . GLN A 1 113 ? 2.341 -9.851 6.565 1.00 83.38 113 GLN A C 1
ATOM 851 O O . GLN A 1 113 ? 3.105 -10.245 7.448 1.00 83.38 113 GLN A O 1
ATOM 856 N N . MET A 1 114 ? 2.508 -8.669 5.961 1.00 80.94 114 MET A N 1
ATOM 857 C CA . MET A 1 114 ? 3.561 -7.720 6.318 1.00 80.94 114 MET A CA 1
ATOM 858 C C . MET A 1 114 ? 3.435 -7.283 7.776 1.00 80.94 114 MET A C 1
ATOM 860 O O . MET A 1 114 ? 4.446 -7.260 8.472 1.00 80.94 114 MET A O 1
ATOM 864 N N . GLN A 1 115 ? 2.223 -7.019 8.271 1.00 84.62 115 GLN A N 1
ATOM 865 C CA . GLN A 1 115 ? 1.987 -6.634 9.666 1.00 84.62 115 GLN A CA 1
ATOM 866 C C . GLN A 1 115 ? 2.356 -7.742 10.663 1.00 84.62 115 GLN A C 1
ATOM 868 O O . GLN A 1 115 ? 2.848 -7.460 11.753 1.00 84.62 115 GLN A O 1
ATOM 873 N N . HIS A 1 116 ? 2.165 -9.008 10.291 1.00 84.25 116 HIS A N 1
ATOM 874 C CA . HIS A 1 116 ? 2.560 -10.154 11.116 1.00 84.25 116 HIS A CA 1
ATOM 875 C C . HIS A 1 116 ? 4.031 -10.562 10.943 1.00 84.25 116 HIS A C 1
ATOM 877 O O . HIS A 1 116 ? 4.508 -11.469 11.627 1.00 84.25 116 HIS A O 1
ATOM 883 N N . SER A 1 117 ? 4.768 -9.919 10.036 1.00 82.44 117 SER A N 1
ATOM 884 C CA . SER A 1 117 ? 6.165 -10.261 9.789 1.00 82.44 117 SER A CA 1
ATOM 885 C C . SER A 1 117 ? 7.071 -9.832 10.951 1.00 82.44 117 SER A C 1
ATOM 887 O O . SER A 1 117 ? 6.891 -8.785 11.574 1.00 82.44 117 SER A O 1
ATOM 889 N N . SER A 1 118 ? 8.129 -10.607 11.204 1.00 79.06 118 SER A N 1
ATOM 890 C CA . SER A 1 118 ? 9.185 -10.225 12.155 1.00 79.06 118 SER A CA 1
ATOM 891 C C . SER A 1 118 ? 9.893 -8.927 11.758 1.00 79.06 118 SER A C 1
ATOM 893 O O . SER A 1 118 ? 10.459 -8.242 12.606 1.00 79.06 118 SER A O 1
ATOM 895 N N . GLN A 1 119 ? 9.848 -8.567 10.477 1.00 73.69 119 GLN A N 1
ATOM 896 C CA . GLN A 1 119 ? 10.378 -7.310 9.973 1.00 73.69 119 GLN A CA 1
ATOM 897 C C . GLN A 1 119 ? 9.554 -6.123 10.473 1.00 73.69 119 GLN A C 1
ATOM 899 O O . GLN A 1 119 ? 10.127 -5.161 10.969 1.00 73.69 119 GLN A O 1
ATOM 904 N N . TYR A 1 120 ? 8.225 -6.224 10.434 1.00 81.12 120 TYR A N 1
ATOM 905 C CA . TYR A 1 120 ? 7.349 -5.208 11.011 1.00 81.12 120 TYR A CA 1
ATOM 906 C C . TYR A 1 120 ? 7.580 -5.030 12.514 1.00 81.12 120 TYR A C 1
ATOM 908 O O . TYR A 1 120 ? 7.523 -3.914 13.010 1.00 81.12 120 TYR A O 1
ATOM 916 N N . ALA A 1 121 ? 7.896 -6.091 13.257 1.00 77.56 121 ALA A N 1
ATOM 917 C CA . ALA A 1 121 ? 8.188 -5.964 14.687 1.00 77.56 121 ALA A CA 1
ATOM 918 C C . ALA A 1 121 ? 9.487 -5.187 14.992 1.00 77.56 121 ALA A C 1
ATOM 920 O O . ALA A 1 121 ? 9.583 -4.578 16.053 1.00 77.56 121 ALA A O 1
ATOM 921 N N . ASN A 1 122 ? 10.469 -5.196 14.082 1.00 77.50 122 ASN A N 1
ATOM 922 C CA . ASN A 1 122 ? 11.821 -4.674 14.330 1.00 77.50 122 ASN A CA 1
ATOM 923 C C . ASN A 1 122 ? 12.168 -3.396 13.542 1.00 77.50 122 ASN A C 1
ATOM 925 O O . ASN A 1 122 ? 13.269 -2.873 13.702 1.00 77.50 122 ASN A O 1
ATOM 929 N N . ASP A 1 123 ? 11.275 -2.911 12.678 1.00 80.38 123 ASP A N 1
ATOM 930 C CA . ASP A 1 123 ? 11.525 -1.775 11.788 1.00 80.38 123 ASP A CA 1
ATOM 931 C C . ASP A 1 123 ? 10.466 -0.678 11.986 1.00 80.38 123 ASP A C 1
ATOM 933 O O . ASP A 1 123 ? 9.351 -0.746 11.464 1.00 80.38 123 ASP A O 1
ATOM 937 N N . GLU A 1 124 ? 10.812 0.347 12.770 1.00 79.00 124 GLU A N 1
ATOM 938 C CA . GLU A 1 124 ? 9.918 1.471 13.084 1.00 79.00 124 GLU A CA 1
ATOM 939 C C . GLU A 1 124 ? 9.495 2.268 11.840 1.00 79.00 124 GLU A C 1
ATOM 941 O O . GLU A 1 124 ? 8.379 2.797 11.789 1.00 79.00 124 GLU A O 1
ATOM 946 N N . ILE A 1 125 ? 10.348 2.315 10.812 1.00 78.19 125 ILE A N 1
ATOM 947 C CA . ILE A 1 125 ? 10.072 3.034 9.567 1.00 78.19 125 ILE A CA 1
ATOM 948 C C . ILE A 1 125 ? 8.996 2.283 8.784 1.00 78.19 125 ILE A C 1
ATOM 950 O O . ILE A 1 125 ? 7.959 2.872 8.462 1.00 78.19 125 ILE A O 1
ATOM 954 N N . LEU A 1 126 ? 9.174 0.977 8.558 1.00 77.44 126 LEU A N 1
ATOM 955 C CA . LEU A 1 126 ? 8.160 0.134 7.917 1.00 77.44 126 LEU A CA 1
ATOM 956 C C . LEU A 1 126 ? 6.832 0.171 8.686 1.00 77.44 126 LEU A C 1
ATOM 958 O O . LEU A 1 126 ? 5.770 0.294 8.069 1.00 77.44 126 LEU A O 1
ATOM 962 N N . ARG A 1 127 ? 6.879 0.123 10.027 1.00 83.06 127 ARG A N 1
ATOM 963 C CA . ARG A 1 127 ? 5.680 0.250 10.872 1.00 83.06 127 ARG A CA 1
ATOM 964 C C . ARG A 1 127 ? 4.920 1.535 10.582 1.00 83.06 127 ARG A C 1
ATOM 966 O O . ARG A 1 127 ? 3.703 1.492 10.409 1.00 83.06 127 ARG A O 1
ATOM 973 N N . SER A 1 128 ? 5.624 2.663 10.500 1.00 80.88 128 SER A N 1
ATOM 974 C CA . SER A 1 128 ? 5.004 3.964 10.243 1.00 80.88 128 SER A CA 1
ATOM 975 C C . SER A 1 128 ? 4.312 4.020 8.874 1.00 80.88 128 SER A C 1
ATOM 977 O O . SER A 1 128 ? 3.164 4.463 8.790 1.00 80.88 128 SER A O 1
ATOM 979 N N . TYR A 1 129 ? 4.946 3.493 7.821 1.00 77.69 129 TYR A N 1
ATOM 980 C CA . TYR A 1 129 ? 4.368 3.458 6.475 1.00 77.69 129 TYR A CA 1
ATOM 981 C C . TYR A 1 129 ? 3.170 2.516 6.379 1.00 77.69 129 TYR A C 1
ATOM 983 O O . TYR A 1 129 ? 2.151 2.880 5.789 1.00 77.69 129 TYR A O 1
ATOM 991 N N . LEU A 1 130 ? 3.253 1.332 6.990 1.00 84.50 130 LEU A N 1
ATOM 992 C CA . LEU A 1 130 ? 2.165 0.360 6.952 1.00 84.50 130 LEU A CA 1
ATOM 993 C C . LEU A 1 130 ? 0.941 0.859 7.737 1.00 84.50 130 LEU A C 1
ATOM 995 O O . LEU A 1 130 ? -0.179 0.760 7.243 1.00 84.50 130 LEU A O 1
ATOM 999 N N . LEU A 1 131 ? 1.138 1.485 8.906 1.00 86.00 131 LEU A N 1
ATOM 1000 C CA . LEU A 1 131 ? 0.049 2.113 9.667 1.00 86.00 131 LEU A CA 1
ATOM 1001 C C . LEU A 1 131 ? -0.594 3.283 8.903 1.00 86.00 131 LEU A C 1
ATOM 1003 O O . LEU A 1 131 ? -1.820 3.408 8.885 1.00 86.00 131 LEU A O 1
ATOM 1007 N N . GLN A 1 132 ? 0.205 4.114 8.222 1.00 82.25 132 GLN A N 1
ATOM 1008 C CA . GLN A 1 132 ? -0.324 5.169 7.351 1.00 82.25 132 GLN A CA 1
ATOM 1009 C C . GLN A 1 132 ? -1.118 4.596 6.175 1.00 82.25 132 GLN A C 1
ATOM 1011 O O . GLN A 1 132 ? -2.172 5.133 5.833 1.00 82.25 132 GLN A O 1
ATOM 1016 N N . ALA A 1 133 ? -0.648 3.504 5.568 1.00 80.88 133 ALA A N 1
ATOM 1017 C CA . ALA A 1 133 ? -1.380 2.812 4.517 1.00 80.88 133 ALA A CA 1
ATOM 1018 C C . ALA A 1 133 ? -2.727 2.292 5.029 1.00 80.88 133 ALA A C 1
ATOM 1020 O O . ALA A 1 133 ? -3.757 2.595 4.427 1.00 80.88 133 ALA A O 1
ATOM 1021 N N . TRP A 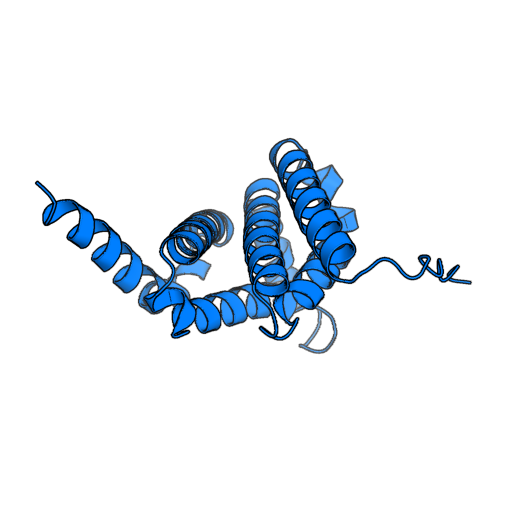1 134 ? -2.750 1.612 6.179 1.00 86.06 134 TRP A N 1
ATOM 1022 C CA . TRP A 1 134 ? -3.986 1.134 6.803 1.00 86.06 134 TRP A CA 1
ATOM 1023 C C . TRP A 1 134 ? -5.005 2.248 7.064 1.00 86.06 134 TRP A C 1
ATOM 1025 O O . TRP A 1 134 ? -6.196 2.054 6.825 1.00 86.06 134 TRP A O 1
ATOM 1035 N N . ALA A 1 135 ? -4.558 3.433 7.489 1.00 82.62 135 ALA A N 1
ATOM 1036 C CA . ALA A 1 135 ? -5.445 4.578 7.690 1.00 82.62 135 ALA A CA 1
ATOM 1037 C C . ALA A 1 135 ? -6.126 5.035 6.386 1.00 82.62 135 ALA A C 1
ATOM 1039 O O . ALA A 1 135 ? -7.313 5.371 6.389 1.00 82.62 135 ALA A O 1
ATOM 1040 N N . ARG A 1 136 ? -5.402 5.017 5.258 1.00 76.81 136 ARG A N 1
ATOM 1041 C CA . ARG A 1 136 ? -5.980 5.363 3.951 1.00 76.81 136 ARG A CA 1
ATOM 1042 C C . ARG A 1 136 ? -6.950 4.286 3.473 1.00 76.81 136 ARG A C 1
ATOM 1044 O O . ARG A 1 136 ? -8.059 4.626 3.081 1.00 76.81 136 ARG A O 1
ATOM 1051 N N . TRP A 1 137 ? -6.604 3.009 3.630 1.00 77.00 137 TRP A N 1
ATOM 1052 C CA . TRP A 1 137 ? -7.496 1.887 3.319 1.00 77.00 137 TRP A CA 1
ATOM 1053 C C . TRP A 1 137 ? -8.780 1.878 4.155 1.00 77.00 137 TRP A C 1
ATOM 1055 O O . TRP A 1 137 ? -9.847 1.593 3.619 1.00 77.00 137 TRP A O 1
ATOM 1065 N N . CYS A 1 138 ? -8.711 2.263 5.432 1.00 79.06 138 CYS A N 1
ATOM 1066 C CA . CYS A 1 138 ? -9.889 2.460 6.280 1.00 79.06 138 CYS A CA 1
ATOM 1067 C C . CYS A 1 138 ? -10.842 3.512 5.693 1.00 79.06 138 CYS A C 1
ATOM 1069 O O . CYS A 1 138 ? -12.042 3.267 5.560 1.00 79.06 138 CYS A O 1
ATOM 1071 N N . LYS A 1 139 ? -10.298 4.658 5.260 1.00 70.00 139 LYS A N 1
ATOM 1072 C CA . LYS A 1 139 ? -11.079 5.719 4.609 1.00 70.00 139 LYS A CA 1
ATOM 1073 C C . LYS A 1 139 ? -11.690 5.255 3.282 1.00 70.00 139 LYS A C 1
ATOM 1075 O O . LYS A 1 139 ? -12.825 5.609 2.987 1.00 70.00 139 LYS A O 1
ATOM 1080 N N . THR A 1 140 ? -10.951 4.471 2.501 1.00 68.94 140 THR A N 1
ATOM 1081 C CA . THR A 1 140 ? -11.363 3.987 1.175 1.00 68.94 140 THR A CA 1
ATOM 1082 C C . THR A 1 140 ? -12.432 2.890 1.249 1.00 68.94 140 THR A C 1
ATOM 1084 O O . THR A 1 140 ? -13.399 2.915 0.493 1.00 68.94 140 THR A O 1
ATOM 1087 N N . LEU A 1 141 ? -12.285 1.925 2.162 1.00 69.75 141 LEU A N 1
ATOM 1088 C CA . LEU A 1 141 ? -13.166 0.753 2.272 1.00 69.75 141 LEU A CA 1
ATOM 1089 C C . LEU A 1 141 ? -14.391 0.991 3.161 1.00 69.75 141 LEU A C 1
ATOM 1091 O O . LEU A 1 141 ? -15.333 0.198 3.112 1.00 69.75 141 LEU A O 1
ATOM 1095 N N . THR A 1 142 ? -14.380 2.058 3.967 1.00 73.00 142 THR A N 1
ATOM 1096 C CA . THR A 1 142 ? -15.451 2.451 4.895 1.00 73.00 142 THR A CA 1
ATOM 1097 C C . THR A 1 142 ? -15.986 1.256 5.702 1.00 73.00 142 THR A C 1
ATOM 1099 O O . THR A 1 142 ? -15.287 0.729 6.566 1.00 73.00 142 THR A O 1
ATOM 1102 N N . HIS A 1 143 ? -17.195 0.769 5.412 1.00 70.06 143 HIS A N 1
ATOM 1103 C CA . HIS A 1 143 ? -17.839 -0.335 6.127 1.00 70.06 143 HIS A CA 1
ATOM 1104 C C . HIS A 1 143 ? -17.149 -1.694 5.926 1.00 70.06 143 HIS A C 1
ATOM 1106 O O . HIS A 1 143 ? -17.167 -2.526 6.832 1.00 70.06 143 HIS A O 1
ATOM 1112 N N . HIS A 1 144 ? -16.501 -1.924 4.780 1.00 69.75 144 HIS A N 1
ATOM 1113 C CA . HIS A 1 144 ? -15.813 -3.189 4.493 1.00 69.75 144 HIS A CA 1
ATOM 1114 C C . HIS A 1 144 ? -14.485 -3.335 5.251 1.00 69.75 144 HIS A C 1
ATOM 1116 O O . HIS A 1 144 ? -13.951 -4.439 5.358 1.00 69.75 144 HIS A O 1
ATOM 1122 N N . PHE A 1 145 ? -13.970 -2.245 5.831 1.00 74.75 145 PHE A N 1
ATOM 1123 C CA . PHE A 1 145 ? -12.750 -2.266 6.635 1.00 74.75 145 PHE A CA 1
ATOM 1124 C C . PHE A 1 145 ? -12.904 -3.025 7.961 1.00 74.75 145 PHE A C 1
ATOM 1126 O O . PHE A 1 145 ? -11.911 -3.465 8.538 1.00 74.75 145 PHE A O 1
ATOM 1133 N N . ALA A 1 146 ? -14.139 -3.217 8.442 1.00 78.12 146 ALA A N 1
ATOM 1134 C CA . ALA A 1 146 ? -14.414 -3.823 9.743 1.00 78.12 146 ALA A CA 1
ATOM 1135 C C . ALA A 1 146 ? -13.737 -5.195 9.939 1.00 78.12 146 ALA A C 1
ATOM 1137 O O . ALA A 1 146 ? -13.289 -5.504 11.042 1.00 78.12 146 ALA A O 1
ATOM 1138 N N . ASN A 1 147 ? -13.585 -5.977 8.864 1.00 79.44 147 ASN A N 1
ATOM 1139 C CA . ASN A 1 147 ? -12.944 -7.296 8.894 1.00 79.44 147 ASN A CA 1
ATOM 1140 C C . ASN A 1 147 ? -11.437 -7.244 9.210 1.00 79.44 147 ASN A C 1
ATOM 1142 O O . ASN A 1 147 ? -10.884 -8.228 9.690 1.00 79.44 147 ASN A O 1
ATOM 1146 N N . TYR A 1 148 ? -10.783 -6.104 8.976 1.00 82.81 148 TYR A N 1
ATOM 1147 C CA . TYR A 1 148 ? -9.344 -5.913 9.188 1.00 82.81 148 TYR A CA 1
ATOM 1148 C C . TYR A 1 148 ? -9.024 -5.218 10.519 1.00 82.81 148 TYR A C 1
ATOM 1150 O O . TYR A 1 148 ? -7.867 -5.175 10.936 1.00 82.81 148 TYR A O 1
ATOM 1158 N N . LEU A 1 149 ? -10.038 -4.720 11.240 1.00 84.75 149 LEU A N 1
ATOM 1159 C CA . LEU A 1 149 ? -9.855 -4.091 12.553 1.00 84.75 149 LEU A CA 1
ATOM 1160 C C . LEU A 1 149 ? -9.085 -4.964 13.559 1.00 84.75 149 LEU A C 1
ATOM 1162 O O . LEU A 1 149 ? -8.211 -4.410 14.227 1.00 84.75 149 LEU A O 1
ATOM 1166 N N . PRO A 1 150 ? -9.322 -6.290 13.666 1.00 87.69 150 PRO A N 1
ATOM 1167 C CA . PRO A 1 150 ? -8.574 -7.137 14.597 1.00 87.69 150 PRO A CA 1
ATOM 1168 C C . PRO A 1 150 ? -7.069 -7.214 14.304 1.00 87.69 150 PRO A C 1
ATOM 1170 O O . PRO A 1 150 ? -6.294 -7.457 15.221 1.00 87.69 150 PRO A O 1
ATOM 1173 N N . VAL A 1 151 ? -6.655 -6.992 13.051 1.00 86.31 151 VAL A N 1
ATOM 1174 C CA . VAL A 1 151 ? -5.242 -6.977 12.632 1.00 86.31 151 VAL A CA 1
ATOM 1175 C C . VAL A 1 151 ? -4.608 -5.615 12.915 1.00 86.31 151 VAL A C 1
ATOM 1177 O O . VAL A 1 151 ? -3.478 -5.526 13.393 1.00 86.31 151 VAL A O 1
ATOM 1180 N N . VAL A 1 152 ? -5.332 -4.533 12.619 1.00 87.56 152 VAL A N 1
ATOM 1181 C CA . VAL A 1 152 ? -4.778 -3.171 12.631 1.00 87.56 152 VAL A CA 1
ATOM 1182 C C . VAL A 1 152 ? -4.802 -2.531 14.017 1.00 87.56 152 VAL A C 1
ATOM 1184 O O . VAL A 1 152 ? -3.843 -1.861 14.403 1.00 87.56 152 VAL A O 1
ATOM 1187 N N . MET A 1 153 ? -5.877 -2.737 14.781 1.00 89.81 153 MET A N 1
ATOM 1188 C CA . MET A 1 153 ? -6.070 -2.076 16.074 1.00 89.81 153 MET A CA 1
ATOM 1189 C C . MET A 1 153 ? -4.999 -2.413 17.119 1.00 89.81 153 MET A C 1
ATOM 1191 O O . MET A 1 153 ? -4.530 -1.471 17.756 1.00 89.81 153 MET A O 1
ATOM 1195 N N . PRO A 1 154 ? -4.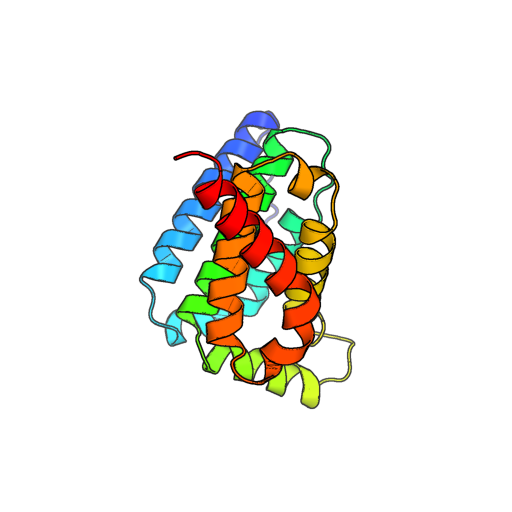551 -3.675 17.297 1.00 89.12 154 PRO A N 1
ATOM 1196 C CA . PRO A 1 154 ? -3.488 -3.978 18.255 1.00 89.12 154 PRO A CA 1
ATOM 1197 C C . PRO A 1 154 ? -2.216 -3.174 17.979 1.00 89.12 154 PRO A C 1
ATOM 1199 O O . PRO A 1 154 ? -1.676 -2.539 18.875 1.00 89.12 154 PRO A O 1
ATOM 1202 N N . SER A 1 155 ? -1.797 -3.093 16.714 1.00 85.94 155 SER A N 1
ATOM 1203 C CA . SER A 1 155 ? -0.587 -2.360 16.345 1.00 85.94 155 SER A CA 1
ATOM 1204 C C . SER A 1 155 ? -0.717 -0.842 16.507 1.00 85.94 155 SER A C 1
ATOM 1206 O O . SER A 1 155 ? 0.266 -0.180 16.846 1.00 85.94 155 SER A O 1
ATOM 1208 N N . LEU A 1 156 ? -1.915 -0.284 16.291 1.00 85.69 156 LEU A N 1
ATOM 1209 C CA . LEU A 1 156 ? -2.206 1.126 16.573 1.00 85.69 156 LEU A CA 1
ATOM 1210 C C . LEU A 1 156 ? -2.169 1.427 18.076 1.00 85.69 156 LEU A C 1
ATOM 1212 O O . LEU A 1 156 ? -1.624 2.455 18.477 1.00 85.69 156 LEU A O 1
ATOM 1216 N N . LEU A 1 157 ? -2.726 0.534 18.899 1.00 86.94 157 LEU A N 1
ATOM 1217 C CA . LEU A 1 157 ? -2.700 0.658 20.356 1.00 86.94 157 LEU A CA 1
ATOM 1218 C C . LEU A 1 157 ? -1.269 0.558 20.888 1.00 86.94 157 LEU A C 1
ATOM 1220 O O . LEU A 1 157 ? -0.855 1.429 21.649 1.00 86.94 157 LEU A O 1
ATOM 1224 N N . ASP A 1 158 ? -0.488 -0.417 20.420 1.00 84.88 158 ASP A N 1
ATOM 1225 C CA . ASP A 1 158 ? 0.927 -0.556 20.780 1.00 84.88 158 ASP A CA 1
ATOM 1226 C C . ASP A 1 158 ? 1.713 0.719 20.444 1.00 84.88 158 ASP A C 1
ATOM 1228 O O . ASP A 1 158 ? 2.447 1.244 21.281 1.00 84.88 158 ASP A O 1
ATOM 1232 N N . ALA A 1 159 ? 1.529 1.268 19.238 1.00 80.88 159 ALA A N 1
ATOM 1233 C CA . ALA A 1 159 ? 2.192 2.504 18.823 1.00 80.88 159 ALA A CA 1
ATOM 1234 C C . ALA A 1 159 ? 1.806 3.707 19.706 1.00 80.88 159 ALA A C 1
ATOM 1236 O O . ALA A 1 159 ? 2.666 4.516 20.060 1.00 80.88 159 ALA A O 1
ATOM 1237 N N . ALA A 1 160 ? 0.534 3.812 20.103 1.00 79.12 160 ALA A N 1
ATOM 1238 C CA . ALA A 1 160 ? 0.069 4.856 21.013 1.00 79.12 160 ALA A CA 1
ATOM 1239 C C . ALA A 1 160 ? 0.647 4.693 22.433 1.00 79.12 160 ALA A C 1
ATOM 1241 O O . ALA A 1 160 ? 0.994 5.684 23.078 1.00 79.12 160 ALA A O 1
ATOM 1242 N N . MET A 1 161 ? 0.801 3.453 22.908 1.00 76.75 161 MET A N 1
ATOM 1243 C CA . MET A 1 161 ? 1.353 3.161 24.233 1.00 76.75 161 MET A CA 1
ATOM 1244 C C . MET A 1 161 ? 2.859 3.425 24.325 1.00 76.75 161 MET A C 1
ATOM 1246 O O . MET A 1 161 ? 3.314 3.945 25.343 1.00 76.75 161 MET A O 1
ATOM 1250 N N . VAL A 1 162 ? 3.636 3.166 23.270 1.00 66.62 162 VAL A N 1
ATOM 1251 C CA . VAL A 1 162 ? 5.074 3.512 23.233 1.00 66.62 162 VAL A CA 1
ATOM 1252 C C . VAL A 1 162 ? 5.290 5.014 23.468 1.00 66.62 162 VAL A C 1
ATOM 1254 O O . VAL A 1 162 ? 6.184 5.414 24.215 1.00 66.62 162 VAL A O 1
ATOM 1257 N N . CYS A 1 163 ? 4.412 5.856 22.920 1.00 53.75 163 CYS A N 1
ATOM 1258 C CA . CYS A 1 163 ? 4.468 7.303 23.123 1.00 53.75 163 CYS A CA 1
ATOM 1259 C C . CYS A 1 163 ? 4.224 7.708 24.595 1.00 53.75 163 CYS A C 1
ATOM 1261 O O . CYS A 1 163 ? 4.809 8.678 25.071 1.00 53.75 163 CYS A O 1
ATOM 1263 N N . SER A 1 164 ? 3.437 6.927 25.348 1.00 51.25 164 SER A N 1
ATOM 1264 C CA . SER A 1 164 ? 3.161 7.178 26.773 1.00 51.25 164 SER A CA 1
ATOM 1265 C C . SER A 1 164 ? 4.295 6.790 27.729 1.00 51.25 164 SER A C 1
ATOM 1267 O O . SER A 1 164 ? 4.287 7.224 28.873 1.00 51.25 164 SER A O 1
ATOM 1269 N N . SER A 1 165 ? 5.276 6.001 27.274 1.00 48.69 165 SER A N 1
ATOM 1270 C CA . SER A 1 165 ? 6.381 5.521 28.116 1.00 48.69 165 SER A CA 1
ATOM 1271 C C . SER A 1 165 ? 7.673 6.338 27.968 1.00 48.69 165 SER A C 1
ATOM 1273 O O . SER A 1 165 ? 8.673 6.011 28.605 1.00 48.69 165 SER A O 1
ATOM 1275 N N . THR A 1 166 ? 7.662 7.376 27.123 1.00 48.66 166 THR A N 1
ATOM 1276 C CA . THR A 1 166 ? 8.835 8.221 26.814 1.00 48.66 166 THR A CA 1
ATOM 1277 C C . THR A 1 166 ? 8.709 9.644 27.390 1.00 48.66 166 THR A C 1
ATOM 1279 O O . THR A 1 166 ? 9.483 10.527 27.026 1.00 48.66 166 THR A O 1
ATOM 1282 N N . TYR A 1 167 ? 7.756 9.866 28.300 1.00 39.88 167 TYR A N 1
ATOM 1283 C CA . TYR A 1 167 ? 7.564 11.113 29.050 1.00 39.88 167 TYR A CA 1
ATOM 1284 C C . TYR A 1 167 ? 7.354 10.838 30.537 1.00 39.88 167 TYR A C 1
ATOM 1286 O O . TYR A 1 167 ? 6.714 9.812 30.858 1.00 39.88 167 TYR A O 1
#

Secondary structure (DSSP, 8-state):
-----------HHHHHHHHHHHHHHHHHHHHHS-HHHHGGGHHHHHHHHHHHHTS---SHHHHHHHHHHHHHHHHHHHHHHHHHHHHHHHHHHHS-TTSSSSHHHHHHHHHHHHHTSHHHHH-HHHHHHHHHHHHHHHHHHGGGGGGGHHHHHHHHHHHHHHHHT--

InterPro domains:
  IPR011989 Armadillo-like helical [G3DSA:1.25.10.10] (15-89)
  IPR011989 Armadillo-like helical [G3DSA:1.25.10.10] (90-167)
  IPR016024 Armadillo-type fold [SSF48371] (16-161)

Organism: Aphanomyces astaci (NCBI:txid112090)

Radius of gyration: 16.97 Å; chains: 1; bounding box: 43×31×60 Å

Sequence (167 aa):
MQVGVVRPNVPAKWTWHFLTHALTSLRQFIDTCHPEMVEPYLESLLGSLFALLNLGHATAESRSVQEYAVSALSSIAGCCGESFGRFFNMVGLAVGPAVFGGDAAEILDVMTQMQHSSQYANDEILRSYLLQAWARWCKTLTHHFANYLPVVMPSLLDAAMVCSSTY

Foldseek 3Di:
DDPPPPDPCDPVLVVLVVLLVVLVVLLVCLLPDALVVCVVCVVVLLVVLVVLLPPDPPDPSSVSSNLSSLSSVLSNLQNNAQVVVVVQVVCCPVDPPPDPNVRVVVSLVSLLVVLPDPCCVPDPSSVVSSLSSLVSVCRRNPPNSPVCCVSNVVSVVVVVVVVVVPD